Protein AF-A0A3M1FEQ2-F1 (afdb_monomer_lite)

pLDDT: mean 83.1, std 13.71, range [43.41, 95.19]

Foldseek 3Di:
DPPPPVVVVLVVVLVVLLQVLLVLLLVLLVVLCVVVVHDCDPVSNVLSNLLSVLSSVLCVVLVLSPPPPDDDLVVSLVSLVVSLVSSVVVSVVVCVVVVVPVVDDCVSVVCSSVVSSVVSSVVVVVVVVD

Sequence (130 aa):
MKGGLLRRYHSWLADGQRLADALLVWALLPTLCLIGGQTFGKPYQLAAILGGILTWAMMGAVDAYRPWRGASHWRESRVLLGGWLMVAASLLAIAWITKSTGIYSRKIVGAWFVVSPLALMALHALERKV

Secondary structure (DSSP, 8-state):
--SHHHHHHHHHHHHHHHHHHHHHHHHHHHHHHHHTT----HHHHHHHHHHHHHHHHHHHHTTTTS--TT--HHHHHHHHHHHHHHHHHHHHHHHHHTT-TTTS-HHHHHHHHHHHHHHHHHHHHHHTT-

Radius of gyration: 16.28 Å; chains: 1; bounding box: 42×32×48 Å

Structure (mmCIF, N/CA/C/O backbone):
data_AF-A0A3M1FEQ2-F1
#
_entry.id   AF-A0A3M1FEQ2-F1
#
loop_
_atom_site.group_PDB
_atom_site.id
_atom_site.type_symbol
_atom_site.label_atom_id
_atom_site.label_alt_id
_atom_site.label_comp_id
_atom_site.label_asym_id
_atom_site.label_entity_id
_atom_site.label_seq_id
_atom_site.pdbx_PDB_ins_code
_atom_site.Cartn_x
_atom_site.Cartn_y
_atom_site.Cartn_z
_atom_site.occupancy
_atom_site.B_iso_or_equiv
_atom_site.auth_seq_id
_atom_site.auth_comp_id
_atom_site.auth_asym_id
_atom_site.auth_atom_id
_atom_site.pdbx_PDB_model_num
ATOM 1 N N . MET A 1 1 ? 24.568 18.038 -26.978 1.00 43.41 1 MET A N 1
ATOM 2 C CA . MET A 1 1 ? 24.129 17.792 -25.581 1.00 43.41 1 MET A CA 1
ATOM 3 C C . MET A 1 1 ? 22.637 17.406 -25.512 1.00 43.41 1 MET A C 1
ATOM 5 O O . MET A 1 1 ? 21.839 18.144 -24.955 1.00 43.41 1 MET A O 1
ATOM 9 N N . LYS A 1 2 ? 22.230 16.250 -26.070 1.00 47.75 2 LYS A N 1
ATOM 10 C CA . LYS A 1 2 ? 20.817 15.784 -26.122 1.00 47.75 2 LYS A CA 1
ATOM 11 C C . LYS A 1 2 ? 20.517 14.582 -25.197 1.00 47.75 2 LYS A C 1
ATOM 13 O O . LYS A 1 2 ? 19.534 13.883 -25.388 1.00 47.75 2 LYS A O 1
ATOM 18 N N . GLY A 1 3 ? 21.356 14.338 -24.185 1.00 48.97 3 GLY A N 1
ATOM 19 C CA . GLY A 1 3 ? 21.194 13.218 -23.239 1.00 48.97 3 GLY A CA 1
ATOM 20 C C . GLY 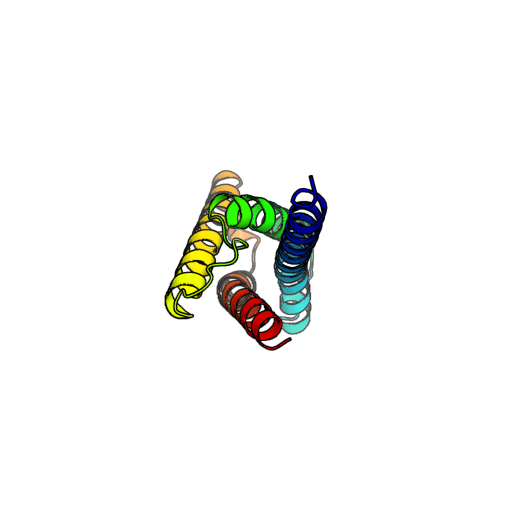A 1 3 ? 20.375 13.528 -21.976 1.00 48.97 3 GLY A C 1
ATOM 21 O O . GLY A 1 3 ? 20.069 12.619 -21.213 1.00 48.97 3 GLY A O 1
ATOM 22 N N . GLY A 1 4 ? 20.022 14.797 -21.729 1.00 55.09 4 GLY A N 1
ATOM 23 C CA . GLY A 1 4 ? 19.373 15.222 -20.477 1.00 55.09 4 GLY A CA 1
ATOM 24 C C . GLY A 1 4 ? 17.847 15.077 -20.449 1.00 55.09 4 GLY A C 1
ATOM 25 O O . GLY A 1 4 ? 17.281 14.775 -19.402 1.00 55.09 4 GLY A O 1
ATOM 26 N N . LEU A 1 5 ? 17.175 15.249 -21.592 1.00 53.62 5 LEU A N 1
ATOM 27 C CA . LEU A 1 5 ? 15.705 15.241 -21.678 1.00 53.62 5 LEU A CA 1
ATOM 28 C C . LEU A 1 5 ? 15.103 13.833 -21.546 1.00 53.62 5 LEU A C 1
ATOM 30 O O . LEU A 1 5 ? 14.089 13.671 -20.874 1.00 53.62 5 LEU A O 1
ATOM 34 N N . LEU A 1 6 ? 15.770 12.806 -22.087 1.00 53.22 6 LEU A N 1
ATOM 35 C CA . LEU A 1 6 ? 15.336 11.409 -21.942 1.00 53.22 6 LEU A CA 1
ATOM 36 C C . LEU A 1 6 ? 15.452 10.917 -20.488 1.00 53.22 6 LEU A C 1
ATOM 38 O O . LEU A 1 6 ? 14.592 10.182 -20.014 1.00 53.22 6 LEU A O 1
ATOM 42 N N . ARG A 1 7 ? 16.461 11.379 -19.734 1.00 52.84 7 ARG A N 1
ATOM 43 C CA . ARG A 1 7 ? 16.656 10.989 -18.325 1.00 52.84 7 ARG A CA 1
ATOM 44 C C . ARG A 1 7 ? 15.582 11.559 -17.389 1.00 52.84 7 ARG A C 1
ATOM 46 O O . ARG A 1 7 ? 15.275 10.936 -16.381 1.00 52.84 7 ARG A O 1
ATOM 53 N N . ARG A 1 8 ? 15.003 12.715 -17.735 1.00 52.12 8 ARG A N 1
ATOM 54 C CA . ARG A 1 8 ? 13.988 13.422 -16.930 1.00 52.12 8 ARG A CA 1
ATOM 55 C C . ARG A 1 8 ? 12.587 12.807 -17.045 1.00 52.12 8 ARG A C 1
ATOM 57 O O . ARG A 1 8 ? 11.841 12.812 -16.072 1.00 52.12 8 ARG A O 1
ATOM 64 N N . TYR A 1 9 ? 12.251 12.245 -18.206 1.00 55.22 9 TYR A N 1
ATOM 65 C CA . TYR A 1 9 ? 11.004 11.490 -18.388 1.00 55.22 9 TYR A CA 1
ATOM 66 C C . TYR A 1 9 ? 11.021 10.171 -17.608 1.00 55.22 9 TYR A C 1
ATOM 68 O O . TYR A 1 9 ? 10.040 9.825 -16.956 1.00 55.22 9 TYR A O 1
ATOM 76 N N . HIS A 1 10 ? 12.163 9.474 -17.608 1.00 55.16 10 HIS A N 1
ATOM 77 C CA . HIS A 1 10 ? 12.325 8.231 -16.851 1.00 55.16 10 HIS A CA 1
ATOM 78 C C . HIS A 1 10 ? 12.138 8.412 -15.337 1.00 55.16 10 HIS A C 1
ATOM 80 O O . HIS A 1 10 ? 11.565 7.532 -14.703 1.00 55.16 10 HIS A O 1
ATOM 86 N N . SER A 1 11 ? 12.570 9.539 -14.758 1.00 58.53 11 SER A N 1
ATOM 87 C CA . SER A 1 11 ? 12.336 9.830 -13.335 1.00 58.53 11 SER A CA 1
ATOM 88 C C . SER A 1 11 ? 10.867 10.122 -13.022 1.00 58.53 11 SER A C 1
ATOM 90 O O . SER A 1 11 ? 10.363 9.638 -12.019 1.00 58.53 11 SER A O 1
ATOM 92 N N . TRP A 1 12 ? 10.155 10.836 -13.902 1.00 59.78 12 TRP A N 1
ATOM 93 C CA . TRP A 1 12 ? 8.740 11.158 -13.676 1.00 59.78 12 TRP A CA 1
ATOM 94 C C . TRP A 1 12 ? 7.850 9.910 -13.702 1.00 59.78 12 TRP A C 1
ATOM 96 O O . TRP A 1 12 ? 6.937 9.780 -12.891 1.00 59.78 12 TRP A O 1
ATOM 106 N N . LEU A 1 13 ? 8.130 8.973 -14.614 1.00 69.06 13 LEU A N 1
ATOM 107 C CA . LEU A 1 13 ? 7.409 7.699 -14.686 1.00 69.06 13 LEU A CA 1
ATOM 108 C C . LEU A 1 13 ? 7.659 6.840 -13.438 1.00 69.06 13 LEU A C 1
ATOM 110 O O . LEU A 1 13 ? 6.714 6.293 -12.879 1.00 69.06 13 LEU A O 1
ATOM 114 N N . ALA A 1 14 ? 8.906 6.789 -12.958 1.00 70.50 14 ALA A N 1
ATOM 115 C CA . ALA A 1 14 ? 9.254 6.060 -11.740 1.00 70.50 14 ALA A CA 1
ATOM 116 C C . ALA A 1 14 ? 8.589 6.658 -10.487 1.00 70.50 14 ALA A C 1
ATOM 118 O O . ALA A 1 14 ? 8.089 5.920 -9.642 1.00 70.50 14 ALA A O 1
ATOM 119 N N . ASP A 1 15 ? 8.535 7.987 -10.373 1.00 73.25 15 ASP A N 1
ATOM 120 C CA . ASP A 1 15 ? 7.861 8.657 -9.256 1.00 73.25 15 ASP A CA 1
ATOM 121 C C . ASP A 1 15 ? 6.330 8.491 -9.320 1.00 73.25 15 ASP A C 1
ATOM 123 O O . ASP A 1 15 ? 5.676 8.342 -8.287 1.00 73.25 15 ASP A O 1
ATOM 127 N N . GLY A 1 16 ? 5.754 8.448 -10.527 1.00 81.56 16 GLY A N 1
ATOM 128 C CA . GLY A 1 16 ? 4.336 8.143 -10.732 1.00 81.56 16 GLY A CA 1
ATOM 129 C C . GLY A 1 16 ? 3.967 6.728 -10.286 1.00 81.56 16 GLY A C 1
ATOM 130 O O . GLY A 1 16 ? 2.978 6.543 -9.580 1.00 81.56 16 GLY A O 1
ATOM 131 N N . GLN A 1 17 ? 4.795 5.742 -10.626 1.00 81.81 17 GLN A N 1
ATOM 132 C CA . GLN A 1 17 ? 4.595 4.350 -10.223 1.00 81.81 17 GLN A CA 1
ATOM 133 C C . GLN A 1 17 ? 4.732 4.169 -8.703 1.00 81.81 17 GLN A C 1
ATOM 135 O O . GLN A 1 17 ? 3.925 3.492 -8.073 1.00 81.81 17 GLN A O 1
ATOM 140 N N . ARG A 1 18 ? 5.682 4.876 -8.079 1.00 84.75 18 ARG A N 1
ATOM 141 C CA . ARG A 1 18 ? 5.822 4.937 -6.612 1.00 84.75 18 ARG A CA 1
ATOM 142 C C . ARG A 1 18 ? 4.572 5.447 -5.921 1.00 84.75 18 ARG A C 1
ATOM 144 O O . ARG A 1 18 ? 4.157 4.899 -4.898 1.00 84.75 18 ARG A O 1
ATOM 151 N N . LEU A 1 19 ? 3.977 6.498 -6.479 1.00 88.25 19 LEU A N 1
ATOM 152 C CA . LEU A 1 19 ? 2.720 7.034 -5.982 1.00 88.25 19 LEU A CA 1
ATOM 153 C C . LEU A 1 19 ? 1.577 6.039 -6.185 1.00 88.25 19 LEU A C 1
ATOM 155 O O . LEU A 1 19 ? 0.786 5.849 -5.265 1.00 88.25 19 LEU A O 1
ATOM 159 N N . ALA A 1 20 ? 1.510 5.383 -7.346 1.00 89.44 20 ALA A N 1
ATOM 160 C CA . ALA A 1 20 ? 0.497 4.374 -7.635 1.00 89.44 20 ALA A CA 1
ATOM 161 C C . ALA A 1 20 ? 0.558 3.203 -6.642 1.00 89.44 20 ALA A C 1
ATOM 163 O O . ALA A 1 20 ? -0.469 2.852 -6.067 1.00 89.44 20 ALA A O 1
ATOM 164 N N . ASP A 1 21 ? 1.748 2.674 -6.352 1.00 89.88 21 ASP A N 1
ATOM 165 C CA . ASP A 1 21 ? 1.947 1.603 -5.369 1.00 89.88 21 ASP A CA 1
ATOM 166 C C . ASP A 1 21 ? 1.531 2.024 -3.957 1.00 89.88 21 ASP A C 1
ATOM 168 O O . ASP A 1 21 ? 0.830 1.292 -3.252 1.00 89.88 21 ASP A O 1
ATOM 172 N N . ALA A 1 22 ? 1.935 3.226 -3.536 1.00 92.12 22 ALA A N 1
ATOM 173 C CA . ALA A 1 22 ? 1.577 3.760 -2.228 1.00 92.12 22 ALA A CA 1
ATOM 174 C C . ALA A 1 22 ? 0.058 3.956 -2.090 1.00 92.12 22 ALA A C 1
ATOM 176 O O . ALA A 1 22 ? -0.524 3.587 -1.065 1.00 92.12 22 ALA A O 1
ATOM 177 N N . LEU A 1 23 ? -0.592 4.497 -3.126 1.00 93.44 23 LEU A N 1
ATOM 178 C CA . LEU A 1 23 ? -2.043 4.676 -3.177 1.00 93.44 23 LEU A CA 1
ATOM 179 C C . LEU A 1 23 ? -2.780 3.338 -3.225 1.00 93.44 23 LEU A C 1
ATOM 181 O O . LEU A 1 23 ? -3.811 3.198 -2.571 1.00 93.44 23 LEU A O 1
ATOM 185 N N . LEU A 1 24 ? -2.247 2.348 -3.944 1.00 93.56 24 LEU A N 1
ATOM 186 C CA . LEU A 1 24 ? -2.812 1.005 -4.025 1.00 93.56 24 LEU A CA 1
ATOM 187 C C . LEU A 1 24 ? -2.817 0.337 -2.648 1.00 93.56 24 LEU A C 1
ATOM 189 O O . LEU A 1 24 ? -3.867 -0.102 -2.180 1.00 93.56 24 LEU A O 1
ATOM 193 N N . VAL A 1 25 ? -1.673 0.318 -1.957 1.00 93.88 25 VAL A N 1
ATOM 194 C CA . VAL A 1 25 ? -1.562 -0.245 -0.601 1.00 93.88 25 VAL A CA 1
ATOM 195 C C . VAL A 1 25 ? -2.480 0.487 0.378 1.00 93.88 25 VAL A C 1
ATOM 197 O O . VAL A 1 25 ? -3.163 -0.159 1.180 1.00 93.88 25 VAL A O 1
ATOM 200 N N . TRP A 1 26 ? -2.532 1.819 0.292 1.00 95.12 26 TRP A N 1
ATOM 201 C CA . TRP A 1 26 ? -3.416 2.642 1.114 1.00 95.12 26 TRP A CA 1
ATOM 202 C C . TRP A 1 26 ? -4.897 2.329 0.864 1.00 95.12 26 TRP A C 1
ATOM 204 O O . TRP A 1 26 ? -5.642 2.169 1.827 1.00 95.12 26 TRP A O 1
ATOM 214 N N . ALA A 1 27 ? -5.322 2.193 -0.397 1.00 94.31 27 ALA A N 1
ATOM 215 C CA . ALA A 1 27 ? -6.713 1.945 -0.787 1.00 94.31 27 ALA A CA 1
ATOM 216 C C . ALA A 1 27 ? -7.176 0.500 -0.520 1.00 94.31 27 ALA A C 1
ATOM 218 O O . ALA A 1 27 ? -8.368 0.248 -0.316 1.00 94.31 27 ALA A O 1
ATOM 219 N N . LEU A 1 28 ? -6.253 -0.463 -0.469 1.00 93.94 28 LEU A N 1
ATOM 220 C CA . LEU A 1 28 ? -6.581 -1.859 -0.169 1.00 93.94 28 LEU A CA 1
ATOM 221 C C . LEU A 1 28 ? -7.096 -2.063 1.260 1.00 93.94 28 LEU A C 1
ATOM 223 O O . LEU A 1 28 ? -7.977 -2.887 1.490 1.00 93.94 28 LEU A O 1
ATOM 227 N N . LEU A 1 29 ? -6.590 -1.316 2.241 1.00 92.50 29 LEU A N 1
ATOM 228 C CA . LEU A 1 29 ? -7.037 -1.486 3.623 1.00 92.50 29 LEU A CA 1
ATOM 229 C C . LEU A 1 29 ? -8.507 -1.066 3.859 1.00 92.50 29 LEU A C 1
ATOM 231 O O . LEU A 1 29 ? -9.255 -1.871 4.418 1.00 92.50 29 LEU A O 1
ATOM 235 N N . PRO A 1 30 ? -8.980 0.126 3.434 1.00 93.38 30 PRO A N 1
ATOM 236 C CA . PRO A 1 30 ? -10.383 0.501 3.579 1.00 93.38 30 PRO A CA 1
ATOM 237 C C . PRO A 1 30 ? -11.311 -0.389 2.747 1.00 93.38 30 PRO A C 1
ATOM 239 O O . PRO A 1 30 ? -12.389 -0.732 3.226 1.00 93.38 30 PRO A O 1
ATOM 242 N N . THR A 1 31 ? -10.903 -0.825 1.550 1.00 93.25 31 THR A N 1
ATOM 243 C CA . THR A 1 31 ? -11.716 -1.751 0.738 1.00 93.25 31 THR A CA 1
ATOM 244 C C . THR A 1 31 ? -11.886 -3.107 1.423 1.00 93.25 31 THR A C 1
ATOM 246 O O . THR A 1 31 ? -13.004 -3.616 1.493 1.00 93.25 31 THR A O 1
ATOM 249 N N . LEU A 1 32 ? -10.830 -3.655 2.029 1.00 93.44 32 LEU A N 1
ATOM 250 C CA . LEU A 1 32 ? -10.929 -4.874 2.836 1.00 93.44 32 LEU A CA 1
ATOM 251 C C . LEU A 1 32 ? -11.783 -4.680 4.097 1.00 93.44 32 LEU A C 1
ATOM 253 O O . LEU A 1 32 ? -12.527 -5.591 4.458 1.00 93.44 32 LEU A O 1
ATOM 257 N N . CYS A 1 33 ? -11.732 -3.510 4.745 1.00 92.81 33 CYS A N 1
ATOM 258 C CA . CYS A 1 33 ? -12.637 -3.177 5.851 1.00 92.81 33 CYS A CA 1
ATOM 259 C C . CYS A 1 33 ? -14.106 -3.173 5.419 1.00 92.81 33 CYS A C 1
ATOM 261 O O . CYS A 1 33 ? -14.934 -3.766 6.110 1.00 92.81 33 CYS A O 1
ATOM 263 N N . LEU A 1 34 ? -14.414 -2.575 4.265 1.00 92.88 34 LEU A N 1
ATOM 264 C CA . LEU A 1 34 ? -15.767 -2.552 3.707 1.00 92.88 34 LEU A CA 1
ATOM 265 C C . LEU A 1 34 ? -16.270 -3.965 3.385 1.00 92.88 34 LEU A C 1
ATOM 267 O O . LEU A 1 34 ? -17.359 -4.335 3.816 1.00 92.88 34 LEU A O 1
ATOM 271 N N . ILE A 1 35 ? -15.462 -4.779 2.699 1.00 93.50 35 ILE A N 1
ATOM 272 C CA . ILE A 1 35 ? -15.821 -6.164 2.338 1.00 93.50 35 ILE A CA 1
ATOM 273 C C . ILE A 1 35 ? -15.961 -7.043 3.590 1.00 93.50 35 ILE A C 1
ATOM 275 O O . ILE A 1 35 ? -16.840 -7.897 3.667 1.00 93.50 35 ILE A O 1
ATOM 279 N N . GLY A 1 36 ? -15.101 -6.835 4.589 1.00 90.00 36 GLY A N 1
ATOM 280 C CA . GLY A 1 36 ? -15.106 -7.582 5.845 1.00 90.00 36 GLY A CA 1
ATOM 281 C C . GLY A 1 36 ? -16.133 -7.107 6.877 1.00 90.00 36 GLY A C 1
ATOM 282 O O . GLY A 1 36 ? -16.138 -7.645 7.987 1.00 90.00 36 GLY A O 1
ATOM 283 N N . GLY A 1 37 ? -16.951 -6.094 6.561 1.00 90.00 37 GLY A N 1
ATOM 284 C CA . GLY A 1 37 ? -17.941 -5.520 7.477 1.00 90.00 37 GLY A CA 1
ATOM 285 C C . GLY A 1 37 ? -17.336 -4.894 8.740 1.00 90.00 37 GLY A C 1
ATOM 286 O O . GLY A 1 37 ? -17.981 -4.875 9.785 1.00 90.00 37 GLY A O 1
ATOM 287 N N . GLN A 1 38 ? -16.084 -4.432 8.683 1.00 89.44 38 GLN A N 1
ATOM 288 C CA . GLN A 1 38 ? -15.387 -3.823 9.818 1.00 89.44 38 GLN A CA 1
ATOM 289 C C . GLN A 1 38 ? -15.400 -2.301 9.722 1.00 89.44 38 GLN A C 1
ATOM 291 O O . GLN A 1 38 ? -15.155 -1.717 8.666 1.00 89.44 38 GLN A O 1
ATOM 296 N N . THR A 1 39 ? -15.602 -1.644 10.862 1.00 89.81 39 THR A N 1
ATOM 297 C CA . THR A 1 39 ? -15.572 -0.184 10.941 1.00 89.81 39 THR A CA 1
ATOM 298 C C . THR A 1 39 ? -14.160 0.338 10.676 1.00 89.81 39 THR A C 1
ATOM 300 O O . THR A 1 39 ? -13.223 0.054 11.428 1.00 89.81 39 THR A O 1
ATOM 303 N N . PHE A 1 40 ? -14.007 1.155 9.633 1.00 89.25 40 PHE A N 1
ATOM 304 C CA . PHE A 1 40 ? -12.746 1.814 9.287 1.00 89.25 40 PHE A CA 1
ATOM 305 C C . PHE A 1 40 ? -12.449 2.995 10.230 1.00 89.25 40 PHE A C 1
ATOM 307 O O . PHE A 1 40 ? -12.577 4.168 9.880 1.00 89.25 40 PHE A O 1
ATOM 314 N N . GLY A 1 41 ? -12.100 2.668 11.475 1.00 90.31 41 GLY A N 1
ATOM 315 C CA . GLY A 1 41 ? -11.772 3.642 12.514 1.00 90.31 41 GLY A CA 1
ATOM 316 C C . GLY A 1 41 ? -10.364 4.237 12.393 1.00 90.31 41 GLY A C 1
ATOM 317 O O . GLY A 1 41 ? -9.547 3.823 11.569 1.00 90.31 41 GLY A O 1
ATOM 318 N N . LYS A 1 42 ? -10.049 5.162 13.309 1.00 90.69 42 LYS A N 1
ATOM 319 C CA . LYS A 1 42 ? -8.732 5.816 13.443 1.00 90.69 42 LYS A CA 1
ATOM 320 C C . LYS A 1 42 ? -7.515 4.870 13.363 1.00 90.69 42 LYS A C 1
ATOM 322 O O . LYS A 1 42 ? -6.581 5.219 12.646 1.00 90.69 42 LYS A O 1
ATOM 327 N N . PRO A 1 43 ? -7.479 3.695 14.032 1.00 89.25 43 PRO A N 1
ATOM 328 C CA . PRO A 1 43 ? -6.313 2.810 13.937 1.00 89.25 43 PRO A CA 1
ATOM 329 C C . PRO A 1 43 ? -6.086 2.292 12.509 1.00 89.25 43 PRO A C 1
ATOM 331 O O . PRO A 1 43 ? -4.955 2.289 12.033 1.00 89.25 43 PRO A O 1
ATOM 334 N N . TYR A 1 44 ? -7.149 1.934 11.781 1.00 90.94 44 TYR A N 1
ATOM 335 C CA . TYR A 1 44 ? -7.033 1.488 10.388 1.00 90.94 44 TYR A CA 1
ATOM 336 C C . TYR A 1 44 ? -6.628 2.622 9.444 1.00 90.94 44 TYR A C 1
ATOM 338 O O . TYR A 1 44 ? -5.836 2.396 8.536 1.00 90.94 44 TYR A O 1
ATOM 346 N N . GLN A 1 45 ? -7.114 3.844 9.676 1.00 92.69 45 GLN A N 1
ATOM 347 C CA . GLN A 1 45 ? -6.686 5.022 8.913 1.00 92.69 45 GLN A CA 1
ATOM 348 C C . GLN A 1 45 ? -5.187 5.278 9.073 1.00 92.69 45 GLN A C 1
ATOM 350 O O . GLN A 1 45 ? -4.479 5.452 8.082 1.00 92.69 45 GLN A O 1
ATOM 355 N N . LEU A 1 46 ? -4.691 5.243 10.313 1.00 93.00 46 LEU A N 1
ATOM 356 C CA . LEU A 1 46 ? -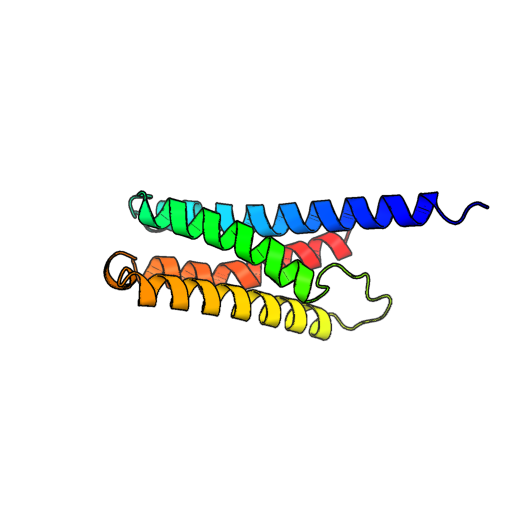3.271 5.426 10.592 1.00 93.00 46 LEU A CA 1
ATOM 357 C C . LEU A 1 46 ? -2.433 4.305 9.961 1.00 93.00 46 LEU A C 1
ATOM 359 O O . LEU A 1 46 ? -1.418 4.590 9.333 1.00 93.00 46 LEU A O 1
ATOM 363 N N . ALA A 1 47 ? -2.882 3.051 10.062 1.00 92.75 47 ALA A N 1
ATOM 364 C CA . ALA A 1 47 ? -2.215 1.914 9.432 1.00 92.75 47 ALA A CA 1
ATOM 365 C C . ALA A 1 47 ? -2.169 2.030 7.899 1.00 92.75 47 ALA A C 1
ATOM 367 O O . ALA A 1 47 ? -1.125 1.760 7.312 1.00 92.75 47 ALA A O 1
ATOM 368 N N . ALA A 1 48 ? -3.252 2.482 7.254 1.00 93.62 48 ALA A N 1
ATOM 369 C CA . ALA A 1 48 ? -3.286 2.710 5.809 1.00 93.62 48 ALA A CA 1
ATOM 370 C C . ALA A 1 48 ? -2.278 3.790 5.391 1.00 93.62 48 ALA A C 1
ATOM 372 O O . ALA A 1 48 ? -1.508 3.591 4.452 1.00 93.62 48 ALA A O 1
ATOM 373 N N . ILE A 1 49 ? -2.258 4.925 6.102 1.00 94.69 49 ILE A N 1
ATOM 374 C CA . ILE A 1 49 ? -1.346 6.046 5.824 1.00 94.69 49 ILE A CA 1
ATOM 375 C C . ILE A 1 49 ? 0.110 5.608 6.009 1.00 94.69 49 ILE A C 1
ATOM 377 O O . ILE A 1 49 ? 0.929 5.807 5.113 1.00 94.69 49 ILE A O 1
ATOM 381 N N . LEU A 1 50 ? 0.427 4.965 7.137 1.00 94.19 50 LEU A N 1
ATOM 382 C CA . LEU A 1 50 ? 1.769 4.440 7.394 1.00 94.19 50 LEU A CA 1
ATOM 383 C C . LEU A 1 50 ? 2.163 3.384 6.360 1.00 94.19 50 LEU A C 1
ATOM 385 O O . LEU A 1 50 ? 3.292 3.406 5.884 1.00 94.19 50 LEU A O 1
ATOM 389 N N . GLY A 1 51 ? 1.242 2.499 5.974 1.00 93.56 51 GLY A N 1
ATOM 390 C CA . GLY A 1 51 ? 1.467 1.492 4.939 1.00 93.56 51 GLY A CA 1
ATOM 391 C C . GLY A 1 51 ? 1.814 2.109 3.588 1.00 93.56 51 GLY A C 1
ATOM 392 O O . GLY A 1 51 ? 2.793 1.695 2.972 1.00 93.56 51 GLY A O 1
ATOM 393 N N . GLY A 1 52 ? 1.083 3.140 3.158 1.00 93.06 52 GLY A N 1
ATOM 394 C CA . GLY A 1 52 ? 1.387 3.877 1.928 1.00 93.06 52 GLY A CA 1
ATOM 395 C C . GLY A 1 52 ? 2.752 4.575 1.979 1.00 93.06 52 GLY A C 1
ATOM 396 O O . GLY A 1 52 ? 3.569 4.393 1.077 1.00 93.06 52 GLY A O 1
ATOM 397 N N . ILE A 1 53 ? 3.044 5.309 3.061 1.00 93.62 53 ILE A N 1
ATOM 398 C CA . ILE A 1 53 ? 4.323 6.025 3.237 1.00 93.62 53 ILE A CA 1
ATOM 399 C C . ILE A 1 53 ? 5.506 5.049 3.284 1.00 93.62 53 ILE A C 1
ATOM 401 O O . ILE A 1 53 ? 6.519 5.261 2.616 1.00 93.62 53 ILE A O 1
ATOM 405 N N . LEU A 1 54 ? 5.388 3.965 4.054 1.00 92.62 54 LEU A N 1
ATOM 406 C CA . LEU A 1 54 ? 6.432 2.947 4.142 1.00 92.62 54 LEU A CA 1
ATOM 407 C C . LEU A 1 54 ? 6.627 2.244 2.800 1.00 92.62 54 LEU A C 1
ATOM 409 O O . LEU A 1 54 ? 7.767 1.997 2.426 1.00 92.62 54 LEU A O 1
ATOM 413 N N . THR A 1 55 ? 5.554 1.973 2.052 1.00 91.88 55 THR A N 1
ATOM 414 C CA . THR A 1 55 ? 5.655 1.402 0.699 1.00 91.88 55 THR A CA 1
ATOM 415 C C . THR A 1 55 ? 6.439 2.329 -0.220 1.00 91.88 55 THR A C 1
ATOM 417 O O . THR A 1 55 ? 7.418 1.895 -0.820 1.00 91.88 55 THR A O 1
ATOM 420 N N . TRP A 1 56 ? 6.109 3.622 -0.247 1.00 89.81 56 TRP A N 1
ATOM 421 C CA . TRP A 1 56 ? 6.859 4.612 -1.024 1.00 89.81 56 TRP A CA 1
ATOM 422 C C . TRP A 1 56 ? 8.360 4.620 -0.684 1.00 89.81 56 TRP A C 1
ATOM 424 O O . TRP A 1 56 ? 9.225 4.667 -1.572 1.00 89.81 56 TRP A O 1
ATOM 434 N N . ALA A 1 57 ? 8.678 4.612 0.615 1.00 88.69 57 ALA A N 1
ATOM 435 C CA . ALA A 1 57 ? 10.047 4.683 1.111 1.00 88.69 57 ALA A CA 1
ATOM 436 C C . ALA A 1 57 ? 10.831 3.396 0.809 1.00 88.69 57 ALA A C 1
ATOM 438 O O . ALA A 1 57 ? 11.912 3.457 0.221 1.00 88.69 57 ALA A O 1
ATOM 439 N N . MET A 1 58 ? 10.273 2.236 1.163 1.00 89.12 58 MET A N 1
ATOM 440 C CA . MET A 1 58 ? 10.948 0.941 1.057 1.00 89.12 58 MET A CA 1
ATOM 441 C C . MET A 1 58 ? 11.064 0.469 -0.389 1.00 89.12 58 MET A C 1
ATOM 443 O O . MET A 1 58 ? 12.135 0.009 -0.774 1.00 89.12 58 MET A O 1
ATOM 447 N N . MET A 1 59 ? 10.029 0.650 -1.218 1.00 85.00 59 MET A N 1
ATOM 448 C CA . MET A 1 59 ? 10.111 0.306 -2.645 1.00 85.00 59 MET A CA 1
ATOM 449 C C . MET A 1 59 ? 11.126 1.181 -3.384 1.00 85.00 59 MET A C 1
ATOM 451 O O . MET A 1 59 ? 11.823 0.725 -4.289 1.00 85.00 59 MET A O 1
ATOM 455 N N . GLY A 1 60 ? 11.274 2.430 -2.940 1.00 81.25 60 GLY A N 1
ATOM 456 C CA . GLY A 1 60 ? 12.374 3.291 -3.350 1.00 81.25 60 GLY A CA 1
ATOM 457 C C . GLY A 1 60 ? 13.749 2.776 -2.965 1.00 81.25 60 GLY A C 1
ATOM 458 O O . GLY A 1 60 ? 14.659 2.790 -3.783 1.00 81.25 60 GLY A O 1
ATOM 459 N N . ALA A 1 61 ? 13.896 2.345 -1.712 1.00 80.06 61 ALA A N 1
ATOM 460 C CA . ALA A 1 61 ? 15.166 1.879 -1.170 1.00 80.06 61 ALA A CA 1
ATOM 461 C C . ALA A 1 61 ? 15.660 0.588 -1.842 1.00 80.06 61 ALA A C 1
ATOM 463 O O . ALA A 1 61 ? 16.865 0.392 -1.967 1.00 80.06 61 ALA A O 1
ATOM 464 N N . VAL A 1 62 ? 14.745 -0.276 -2.295 1.00 79.75 62 VAL A N 1
ATOM 465 C CA . VAL A 1 62 ? 15.089 -1.522 -3.004 1.00 79.75 62 VAL A CA 1
ATOM 466 C C . VAL A 1 62 ? 15.216 -1.351 -4.523 1.00 79.75 62 VAL A C 1
ATOM 468 O O . VAL A 1 62 ? 15.328 -2.350 -5.232 1.00 79.75 62 VAL A O 1
ATOM 471 N N . ASP A 1 63 ? 15.212 -0.113 -5.036 1.00 73.75 63 ASP A N 1
ATOM 472 C CA . ASP A 1 63 ? 15.291 0.186 -6.475 1.00 73.75 63 ASP A CA 1
ATOM 473 C C . ASP A 1 63 ? 14.212 -0.563 -7.297 1.00 73.75 63 ASP A C 1
ATOM 475 O O . ASP A 1 63 ? 14.451 -0.988 -8.434 1.00 73.75 63 ASP A O 1
ATOM 479 N N . ALA A 1 64 ? 13.000 -0.723 -6.742 1.00 67.19 64 ALA A N 1
ATOM 480 C CA . ALA A 1 64 ? 11.918 -1.498 -7.369 1.00 67.19 64 ALA A CA 1
ATOM 481 C C . ALA A 1 64 ? 11.520 -0.976 -8.765 1.00 67.19 64 ALA A C 1
ATOM 483 O O . ALA A 1 64 ? 11.080 -1.745 -9.614 1.00 67.19 64 ALA A O 1
ATOM 484 N N . TYR A 1 65 ? 11.731 0.318 -9.013 1.00 66.19 65 TYR A N 1
ATOM 485 C CA . TYR A 1 65 ? 11.319 1.038 -10.226 1.00 66.19 65 TYR A CA 1
ATOM 486 C C . TYR A 1 65 ? 12.421 1.148 -11.277 1.00 66.19 65 TYR A C 1
ATOM 488 O O . TYR A 1 65 ? 12.251 1.793 -12.314 1.00 66.19 65 TYR A O 1
ATOM 496 N N . ARG A 1 66 ? 13.602 0.580 -11.012 1.00 64.00 66 ARG A N 1
ATOM 497 C CA . ARG A 1 66 ? 14.709 0.679 -11.954 1.00 64.00 66 ARG A CA 1
ATOM 498 C C . ARG A 1 66 ? 14.398 -0.220 -13.158 1.00 64.00 66 ARG A C 1
ATOM 500 O O . ARG A 1 66 ? 14.154 -1.409 -12.964 1.00 64.00 66 ARG A O 1
ATOM 507 N N . PRO A 1 67 ? 14.419 0.294 -14.405 1.00 56.03 67 PRO A N 1
ATOM 508 C CA . PRO A 1 67 ? 14.126 -0.515 -15.579 1.00 56.03 67 PRO A CA 1
ATOM 509 C C . PRO A 1 67 ? 15.249 -1.531 -15.779 1.00 56.03 67 PRO A C 1
ATOM 511 O O . PRO A 1 67 ? 16.293 -1.243 -16.368 1.00 56.03 67 PRO A O 1
ATOM 514 N N . TRP A 1 68 ? 15.040 -2.741 -15.274 1.00 59.31 68 TRP A N 1
ATOM 515 C CA . TRP A 1 68 ? 15.928 -3.865 -15.505 1.00 59.31 68 TRP A CA 1
ATOM 516 C C . TRP A 1 68 ? 15.720 -4.369 -16.936 1.00 59.31 68 TRP A C 1
ATOM 518 O O . TRP A 1 68 ? 15.033 -5.364 -17.165 1.00 59.31 68 TRP A O 1
ATOM 528 N N . ARG A 1 69 ? 16.291 -3.662 -17.921 1.00 51.00 69 ARG A N 1
ATOM 529 C CA . ARG A 1 69 ? 16.344 -4.116 -19.320 1.00 51.00 69 ARG A CA 1
ATOM 530 C C . ARG A 1 69 ? 16.988 -5.512 -19.359 1.00 51.00 69 ARG A C 1
ATOM 532 O O . ARG A 1 69 ? 18.204 -5.626 -19.252 1.00 51.00 69 ARG A O 1
ATOM 539 N N . GLY A 1 70 ? 16.163 -6.558 -19.465 1.00 54.50 70 GLY A N 1
ATOM 540 C CA . GLY A 1 70 ? 16.585 -7.961 -19.563 1.00 54.50 70 GLY A CA 1
ATOM 541 C C . GLY A 1 70 ? 16.490 -8.815 -18.288 1.00 54.50 70 GLY A C 1
ATOM 542 O O . GLY A 1 70 ? 16.937 -9.959 -18.320 1.00 54.50 70 GLY A O 1
ATOM 543 N N . ALA A 1 71 ? 15.929 -8.331 -17.171 1.00 60.72 71 ALA A N 1
ATOM 544 C CA . ALA A 1 71 ? 15.724 -9.193 -15.998 1.00 60.72 71 ALA A CA 1
ATOM 545 C C . ALA A 1 71 ? 14.440 -10.033 -16.102 1.00 60.72 71 ALA A C 1
ATOM 547 O O . ALA A 1 71 ? 13.383 -9.541 -16.486 1.00 60.72 71 ALA A O 1
ATOM 548 N N . SER A 1 72 ? 14.541 -11.302 -15.698 1.00 65.94 72 SER A N 1
ATOM 549 C CA . SER A 1 72 ? 13.407 -12.223 -15.558 1.00 65.94 72 SER A CA 1
ATOM 550 C C . SER A 1 72 ? 12.340 -11.667 -14.605 1.00 65.94 72 SER A C 1
ATOM 552 O O . SER A 1 72 ? 12.684 -11.136 -13.545 1.00 65.94 72 SER A O 1
ATOM 554 N N . HIS A 1 73 ? 11.057 -11.876 -14.941 1.00 67.25 73 HIS A N 1
ATOM 555 C CA . HIS A 1 73 ? 9.884 -11.568 -14.102 1.00 67.25 73 HIS A CA 1
ATOM 556 C C . HIS A 1 73 ? 10.078 -11.974 -12.636 1.00 67.25 73 HIS A C 1
ATOM 558 O O . HIS A 1 73 ? 9.693 -11.257 -11.717 1.00 67.25 73 HIS A O 1
ATOM 564 N N . TRP A 1 74 ? 10.756 -13.101 -12.423 1.00 73.12 74 TRP A N 1
ATOM 565 C CA . TRP A 1 74 ? 11.017 -13.659 -11.107 1.00 73.12 74 TRP A CA 1
ATOM 566 C C . TRP A 1 74 ? 11.895 -12.775 -10.215 1.00 73.12 74 TRP A C 1
ATOM 568 O O . TRP A 1 74 ? 11.703 -12.719 -8.999 1.00 73.12 74 TRP A O 1
ATOM 578 N N . ARG A 1 75 ? 12.868 -12.068 -10.801 1.00 78.94 75 ARG A N 1
ATOM 579 C CA . ARG A 1 75 ? 13.775 -11.204 -10.038 1.00 78.94 75 ARG A CA 1
ATOM 580 C C . ARG A 1 75 ? 13.044 -9.972 -9.519 1.00 78.94 75 ARG A C 1
ATOM 582 O O . ARG A 1 75 ? 13.258 -9.586 -8.377 1.00 78.94 75 ARG A O 1
ATOM 589 N N . GLU A 1 76 ? 12.159 -9.402 -10.325 1.00 80.50 76 GLU A N 1
ATOM 590 C CA . GLU A 1 76 ? 11.366 -8.238 -9.937 1.00 80.50 76 GLU A CA 1
ATOM 591 C C . GLU A 1 76 ? 10.338 -8.581 -8.861 1.00 80.50 76 GLU A C 1
ATOM 593 O O . GLU A 1 76 ? 10.283 -7.901 -7.841 1.00 80.50 76 GLU A O 1
ATOM 598 N N . SER A 1 77 ? 9.615 -9.698 -9.006 1.00 81.56 77 SER A N 1
ATOM 599 C CA . SER A 1 77 ? 8.700 -10.169 -7.959 1.00 81.56 77 SER A CA 1
ATOM 600 C C . SER A 1 77 ? 9.420 -10.387 -6.627 1.00 81.56 77 SER A C 1
ATOM 602 O O . SER A 1 77 ? 8.874 -10.052 -5.581 1.00 81.56 77 SER A O 1
ATOM 604 N N . ARG A 1 78 ? 10.660 -10.898 -6.637 1.00 85.31 78 ARG A N 1
ATOM 605 C CA . ARG A 1 78 ? 11.473 -11.038 -5.415 1.00 85.31 78 ARG A CA 1
ATOM 606 C C . ARG A 1 78 ? 11.861 -9.696 -4.797 1.00 85.31 78 ARG A C 1
ATOM 608 O O . ARG A 1 78 ? 11.841 -9.589 -3.576 1.00 85.31 78 ARG A O 1
ATOM 615 N N . VAL A 1 79 ? 12.205 -8.696 -5.609 1.00 86.94 79 VAL A N 1
ATOM 616 C CA . VAL A 1 79 ? 12.520 -7.341 -5.120 1.00 86.94 79 VAL A CA 1
ATOM 617 C C . VAL A 1 79 ? 11.282 -6.701 -4.491 1.00 86.94 79 VAL A C 1
ATOM 619 O O . VAL A 1 79 ? 11.365 -6.207 -3.369 1.00 86.94 79 VAL A O 1
ATOM 622 N N . LEU A 1 80 ? 10.123 -6.803 -5.150 1.00 87.62 80 LEU A N 1
ATOM 623 C CA . LEU A 1 80 ? 8.845 -6.311 -4.627 1.00 87.62 80 LEU A CA 1
ATOM 624 C C . LEU A 1 80 ? 8.439 -7.021 -3.334 1.00 87.62 80 LEU A C 1
ATOM 626 O O . LEU A 1 80 ? 8.062 -6.367 -2.366 1.00 87.62 80 LEU A O 1
ATOM 630 N N . LEU A 1 81 ? 8.565 -8.350 -3.277 1.00 89.44 81 LEU A N 1
ATOM 631 C CA . LEU A 1 81 ? 8.322 -9.101 -2.043 1.00 89.44 81 LEU A CA 1
ATOM 632 C C . LEU A 1 81 ? 9.276 -8.682 -0.930 1.00 89.44 81 LEU A C 1
ATOM 634 O O . LEU A 1 81 ? 8.834 -8.511 0.198 1.00 89.44 81 LEU A O 1
ATOM 638 N N . GLY A 1 82 ? 10.561 -8.498 -1.235 1.00 89.62 82 GLY A N 1
ATOM 639 C CA . GLY A 1 82 ? 11.550 -8.030 -0.267 1.00 89.62 82 GLY A CA 1
ATOM 640 C C . GLY A 1 82 ? 11.176 -6.667 0.316 1.00 89.62 82 GLY A C 1
ATOM 641 O O . GLY A 1 82 ? 11.108 -6.522 1.535 1.00 89.62 82 GLY A O 1
ATOM 642 N N . GLY A 1 83 ? 10.846 -5.698 -0.544 1.00 90.94 83 GLY A N 1
ATOM 643 C CA . GLY A 1 83 ? 10.382 -4.375 -0.123 1.00 90.94 83 GLY A CA 1
ATOM 644 C C . GLY A 1 83 ? 9.095 -4.443 0.701 1.00 90.94 83 GLY A C 1
ATOM 645 O O . GLY A 1 83 ? 9.013 -3.844 1.773 1.00 90.94 83 GLY A O 1
ATOM 646 N N . TRP A 1 84 ? 8.118 -5.245 0.269 1.00 94.00 84 TRP A N 1
ATOM 647 C CA . TRP A 1 84 ? 6.877 -5.450 1.017 1.00 94.00 84 TRP A CA 1
ATOM 648 C C . TRP A 1 84 ? 7.109 -6.080 2.393 1.00 94.00 84 TRP A C 1
ATOM 650 O O . TRP A 1 84 ? 6.519 -5.643 3.378 1.00 94.00 84 TRP A O 1
ATOM 660 N N . LEU A 1 85 ? 7.996 -7.072 2.500 1.00 93.44 85 LEU A N 1
ATOM 661 C CA . LEU A 1 85 ? 8.342 -7.685 3.783 1.00 93.44 85 LEU A CA 1
ATOM 662 C C . LEU A 1 85 ? 8.973 -6.670 4.744 1.00 93.44 85 LEU A C 1
ATOM 664 O O . LEU A 1 85 ? 8.675 -6.710 5.936 1.00 93.44 85 LEU A O 1
ATOM 668 N N . MET A 1 86 ? 9.776 -5.723 4.247 1.00 93.38 86 MET A N 1
ATOM 669 C CA . MET A 1 86 ? 10.315 -4.628 5.066 1.00 93.38 86 MET A CA 1
ATOM 670 C C . MET A 1 86 ? 9.218 -3.677 5.559 1.00 93.38 86 MET A C 1
ATOM 672 O O . MET A 1 86 ? 9.233 -3.272 6.725 1.00 93.38 86 MET A O 1
ATOM 676 N N . VAL A 1 87 ? 8.239 -3.351 4.707 1.00 93.69 87 VAL A N 1
ATOM 677 C CA . VAL A 1 87 ? 7.051 -2.566 5.091 1.00 93.69 87 VAL A CA 1
ATOM 678 C C . VAL A 1 87 ? 6.251 -3.302 6.161 1.00 93.69 87 VAL A C 1
ATOM 680 O O . VAL A 1 87 ? 5.933 -2.729 7.203 1.00 93.69 87 VAL A O 1
ATOM 683 N N . ALA A 1 88 ? 5.971 -4.586 5.940 1.00 94.06 88 ALA A N 1
ATOM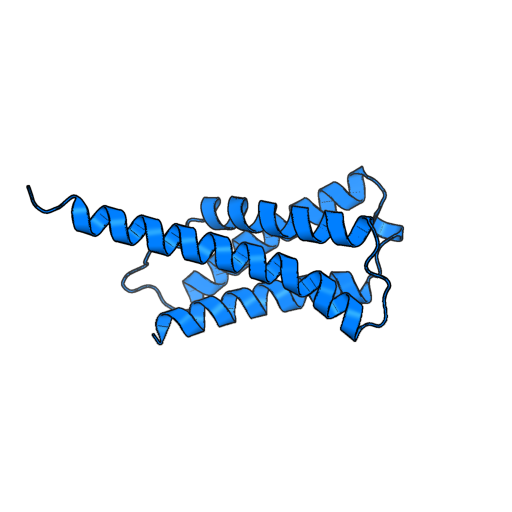 684 C CA . ALA A 1 88 ? 5.204 -5.408 6.861 1.00 94.06 88 ALA A CA 1
ATOM 685 C C . ALA A 1 88 ? 5.894 -5.565 8.217 1.00 94.06 88 ALA A C 1
ATOM 687 O O . ALA A 1 88 ? 5.260 -5.367 9.253 1.00 94.06 88 ALA A O 1
ATOM 688 N N . ALA A 1 89 ? 7.199 -5.836 8.220 1.00 93.62 89 ALA A N 1
ATOM 689 C CA . ALA A 1 89 ? 7.996 -5.902 9.438 1.00 93.62 89 ALA A CA 1
ATOM 690 C C . ALA A 1 89 ? 7.969 -4.570 10.202 1.00 93.62 89 ALA A C 1
ATOM 692 O O . ALA A 1 89 ? 7.792 -4.562 11.419 1.00 93.62 89 ALA A O 1
ATOM 693 N N . SER A 1 90 ? 8.070 -3.444 9.489 1.00 93.81 90 SER A N 1
ATOM 694 C CA . SER A 1 90 ? 8.031 -2.102 10.080 1.00 93.81 90 SER A CA 1
ATOM 695 C C . SER A 1 90 ? 6.667 -1.792 10.707 1.00 93.81 90 SER A C 1
ATOM 697 O O . SER A 1 90 ? 6.601 -1.330 11.845 1.00 93.81 90 SER A O 1
ATOM 699 N N . LEU A 1 91 ? 5.565 -2.107 10.018 1.00 93.19 91 LEU A N 1
ATOM 700 C CA . LEU A 1 91 ? 4.208 -1.951 10.553 1.00 93.19 91 LEU A CA 1
ATOM 701 C C . LEU A 1 91 ? 3.967 -2.834 11.781 1.00 93.19 91 LEU A C 1
ATOM 703 O O . LEU A 1 91 ? 3.390 -2.369 12.763 1.00 93.19 91 LEU A O 1
ATOM 707 N N . LEU A 1 92 ? 4.429 -4.086 11.753 1.00 92.31 92 LEU A N 1
ATOM 708 C CA . LEU A 1 92 ? 4.326 -4.998 12.894 1.00 92.31 92 LEU A CA 1
ATOM 709 C C . LEU A 1 92 ? 5.153 -4.510 14.088 1.00 92.31 92 LEU A C 1
ATOM 711 O O . LEU A 1 92 ? 4.658 -4.546 15.213 1.00 92.31 92 LEU A O 1
ATOM 715 N N . ALA A 1 93 ? 6.366 -4.002 13.856 1.00 92.06 93 ALA A N 1
ATOM 716 C CA . ALA A 1 93 ? 7.196 -3.411 14.901 1.00 92.06 93 ALA A CA 1
ATOM 717 C C . ALA A 1 93 ? 6.507 -2.195 15.541 1.00 92.06 93 ALA A C 1
ATOM 719 O O . ALA A 1 93 ? 6.406 -2.123 16.766 1.00 92.06 93 ALA A O 1
ATOM 720 N N . ILE A 1 94 ? 5.949 -1.285 14.733 1.00 91.81 94 ILE A N 1
ATOM 721 C CA . ILE A 1 94 ? 5.181 -0.128 15.223 1.00 91.81 94 ILE A CA 1
ATOM 722 C C . ILE A 1 94 ? 3.960 -0.592 16.026 1.00 91.81 94 ILE A C 1
ATOM 724 O O . ILE A 1 94 ? 3.719 -0.099 17.130 1.00 91.81 94 ILE A O 1
ATOM 728 N N . ALA A 1 95 ? 3.196 -1.558 15.510 1.00 89.94 95 ALA A N 1
ATOM 729 C CA . ALA A 1 95 ? 2.013 -2.086 16.186 1.00 89.94 95 ALA A CA 1
ATOM 730 C C . ALA A 1 95 ? 2.358 -2.753 17.528 1.00 89.94 95 ALA A C 1
ATOM 732 O O . ALA A 1 95 ? 1.615 -2.622 18.502 1.00 89.94 95 ALA A O 1
ATOM 733 N N . TRP A 1 96 ? 3.501 -3.438 17.597 1.00 90.31 96 TRP A N 1
ATOM 734 C CA . TRP A 1 96 ? 3.991 -4.076 18.815 1.00 90.31 96 TRP A CA 1
ATOM 735 C C . TRP A 1 96 ? 4.477 -3.055 19.852 1.00 90.31 96 TRP A C 1
ATOM 737 O O . TRP A 1 96 ? 4.044 -3.119 21.002 1.00 90.31 96 TRP A O 1
ATOM 747 N N . ILE A 1 97 ? 5.282 -2.064 19.446 1.00 91.50 97 ILE A N 1
ATOM 748 C CA . ILE A 1 97 ? 5.767 -0.982 20.326 1.00 91.50 97 ILE A CA 1
ATOM 749 C C . ILE A 1 97 ? 4.593 -0.183 20.905 1.00 91.50 97 ILE A C 1
ATOM 751 O O . ILE A 1 97 ? 4.555 0.110 22.098 1.00 91.50 97 ILE A O 1
ATOM 755 N N . THR A 1 98 ? 3.596 0.122 20.074 1.00 89.06 98 THR A N 1
ATOM 756 C CA . THR A 1 98 ? 2.376 0.832 20.496 1.00 89.06 98 THR A CA 1
ATOM 757 C C . THR A 1 98 ? 1.384 -0.055 21.253 1.00 89.06 98 THR A C 1
ATOM 759 O O . THR A 1 98 ? 0.346 0.438 21.689 1.00 89.06 98 THR A O 1
ATOM 762 N N . LYS A 1 99 ? 1.672 -1.359 21.403 1.00 87.25 99 LYS A N 1
ATOM 763 C CA . LYS A 1 99 ? 0.775 -2.377 21.980 1.00 87.25 99 LYS A CA 1
ATOM 764 C C . LYS A 1 99 ? -0.630 -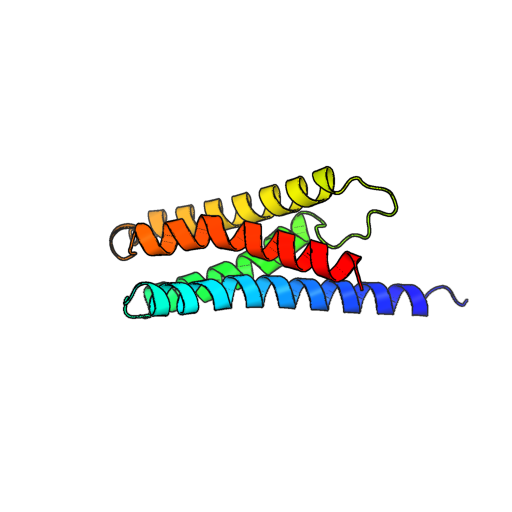2.372 21.357 1.00 87.25 99 LYS A C 1
ATOM 766 O O . LYS A 1 99 ? -1.613 -2.723 22.004 1.00 87.25 99 LYS A O 1
ATOM 771 N N . SER A 1 100 ? -0.732 -1.994 20.085 1.00 83.56 100 SER A N 1
ATOM 772 C CA . SER A 1 100 ? -2.002 -1.837 19.365 1.00 83.56 100 SER A CA 1
ATOM 773 C C . SER A 1 100 ? -2.438 -3.097 18.613 1.00 83.56 100 SER A C 1
ATOM 775 O O . SER A 1 100 ? -3.509 -3.117 18.011 1.00 83.56 100 SER A O 1
ATOM 777 N N . THR A 1 101 ? -1.664 -4.185 18.680 1.00 78.12 101 THR A N 1
ATOM 778 C CA . THR A 1 101 ? -1.948 -5.452 17.978 1.00 78.12 101 THR A CA 1
ATOM 779 C C . THR A 1 101 ? -3.307 -6.069 18.329 1.00 78.12 101 THR A C 1
ATOM 781 O O . THR A 1 101 ? -3.885 -6.759 17.494 1.00 78.12 101 THR A O 1
ATOM 784 N N . GLY A 1 102 ? -3.842 -5.805 19.527 1.00 81.50 102 GLY A N 1
ATOM 785 C CA . GLY A 1 102 ? -5.168 -6.272 19.954 1.00 81.50 102 GLY A CA 1
ATOM 786 C C . GLY A 1 102 ? -6.349 -5.475 19.387 1.00 81.50 102 GLY A C 1
ATOM 787 O O . GLY A 1 102 ? -7.477 -5.952 19.438 1.00 81.50 102 GLY A O 1
ATOM 788 N N . ILE A 1 103 ? -6.102 -4.280 18.843 1.00 86.00 103 ILE A N 1
ATOM 789 C CA . ILE A 1 103 ? -7.140 -3.379 18.313 1.00 86.00 103 ILE A CA 1
ATOM 790 C C . ILE A 1 103 ? -7.532 -3.782 16.884 1.00 86.00 103 ILE A C 1
ATOM 792 O O . ILE A 1 103 ? -8.659 -3.556 16.443 1.00 86.00 103 ILE A O 1
ATOM 796 N N . TYR A 1 104 ? -6.601 -4.389 16.149 1.00 87.31 104 TYR A N 1
ATOM 797 C CA . TYR A 1 104 ? -6.805 -4.761 14.758 1.00 87.31 104 TYR A CA 1
ATOM 798 C C . TYR A 1 104 ? -7.452 -6.139 14.613 1.00 87.31 104 TYR A C 1
ATOM 800 O O . TYR A 1 104 ? -7.078 -7.115 15.266 1.00 87.31 104 TYR A O 1
ATOM 808 N N . SER A 1 105 ? -8.369 -6.251 13.653 1.00 90.56 105 SER A N 1
ATOM 809 C CA . SER A 1 105 ? -8.887 -7.539 13.211 1.00 90.56 105 SER A CA 1
ATOM 810 C C . SER A 1 105 ? -7.785 -8.302 12.482 1.00 90.56 105 SER A C 1
ATOM 812 O O . SER A 1 105 ? -7.358 -7.920 11.389 1.00 90.56 105 SER A O 1
ATOM 814 N N . ARG A 1 106 ? -7.359 -9.426 13.070 1.00 90.06 106 ARG A N 1
ATOM 815 C CA . ARG A 1 106 ? -6.335 -10.317 12.498 1.00 90.06 106 ARG A CA 1
ATOM 816 C C . ARG A 1 106 ? -6.697 -10.782 11.088 1.00 90.06 106 ARG A C 1
ATOM 818 O O . ARG A 1 106 ? -5.810 -10.930 10.257 1.00 90.06 106 ARG A O 1
ATOM 825 N N . LYS A 1 107 ? -7.994 -10.975 10.812 1.00 92.50 107 LYS A N 1
ATOM 826 C CA . LYS A 1 107 ?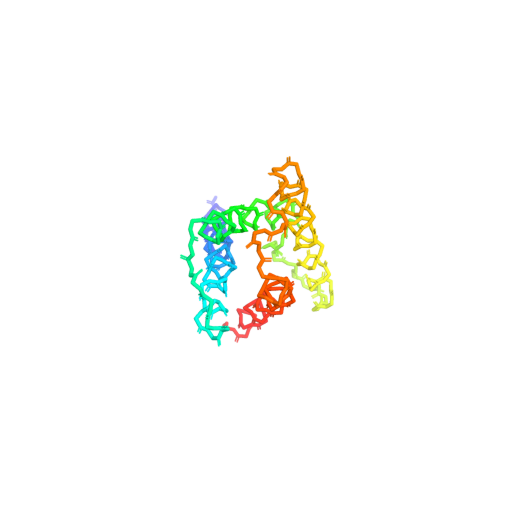 -8.489 -11.383 9.489 1.00 92.50 107 LYS A CA 1
ATOM 827 C C . LYS A 1 107 ? -8.241 -10.298 8.442 1.00 92.50 107 LYS A C 1
ATOM 829 O O . LYS A 1 107 ? -7.700 -10.599 7.388 1.00 92.50 107 LYS A O 1
ATOM 834 N N . ILE A 1 108 ? -8.593 -9.048 8.747 1.00 93.31 108 ILE A N 1
ATOM 835 C CA . ILE A 1 108 ? -8.452 -7.934 7.797 1.00 93.31 108 ILE A CA 1
ATOM 836 C C . ILE A 1 108 ? -6.993 -7.585 7.573 1.00 93.31 108 ILE A C 1
ATOM 838 O O . ILE A 1 108 ? -6.557 -7.494 6.432 1.00 93.31 108 ILE A O 1
ATOM 842 N N . VAL A 1 109 ? -6.229 -7.425 8.651 1.00 92.75 109 VAL A N 1
ATOM 843 C CA . VAL A 1 109 ? -4.810 -7.079 8.539 1.00 92.75 109 VAL A CA 1
ATOM 844 C C . VAL A 1 109 ? -4.025 -8.219 7.888 1.00 92.75 109 VAL A C 1
ATOM 846 O O . VAL A 1 109 ? -3.187 -7.964 7.031 1.00 92.75 109 VAL A O 1
ATOM 849 N N . GLY A 1 110 ? -4.341 -9.477 8.214 1.00 92.69 110 GLY A N 1
ATOM 850 C CA . GLY A 1 110 ? -3.760 -10.641 7.543 1.00 92.69 110 GLY A CA 1
ATOM 851 C C . GLY A 1 110 ? -4.088 -10.682 6.049 1.00 92.69 110 GLY A C 1
ATOM 852 O O . GLY A 1 110 ? -3.186 -10.858 5.234 1.00 92.69 110 GLY A O 1
ATOM 853 N N . ALA A 1 111 ? -5.350 -10.445 5.675 1.00 94.31 111 ALA A N 1
ATOM 854 C CA . ALA A 1 111 ? -5.744 -10.339 4.273 1.00 94.31 111 ALA A CA 1
ATOM 855 C C . ALA A 1 111 ? -5.010 -9.190 3.571 1.00 94.31 111 ALA A C 1
ATOM 857 O O . ALA A 1 111 ? -4.484 -9.383 2.482 1.00 94.31 111 ALA A O 1
ATOM 858 N N . TRP A 1 112 ? -4.891 -8.025 4.208 1.00 95.19 112 TRP A N 1
ATOM 859 C CA . TRP A 1 112 ? -4.166 -6.882 3.6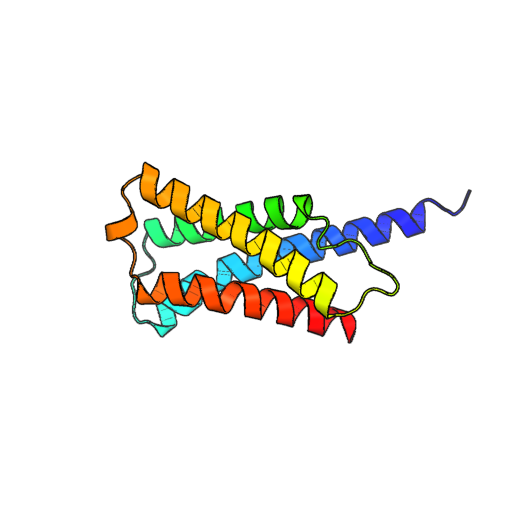56 1.00 95.19 112 TRP A CA 1
ATOM 860 C C . TRP A 1 112 ? -2.682 -7.187 3.436 1.00 95.19 112 TRP A C 1
ATOM 862 O O . TRP A 1 112 ? -2.144 -6.840 2.385 1.00 95.19 112 TRP A O 1
ATOM 872 N N . PHE A 1 113 ? -2.039 -7.916 4.355 1.00 93.62 113 PHE A N 1
ATOM 873 C CA . PHE A 1 113 ? -0.651 -8.355 4.195 1.00 93.62 113 PHE A CA 1
ATOM 874 C C . PHE A 1 113 ? -0.419 -9.304 3.019 1.00 93.62 113 PHE A C 1
ATOM 876 O O . PHE A 1 113 ? 0.672 -9.292 2.451 1.00 93.62 113 PHE A O 1
ATOM 883 N N . VAL A 1 114 ? -1.425 -10.099 2.648 1.00 94.56 114 VAL A N 1
ATOM 884 C CA . VAL A 1 114 ? -1.347 -11.058 1.535 1.00 94.56 114 VAL A CA 1
ATOM 885 C C . VAL A 1 114 ? -1.789 -10.431 0.214 1.00 94.56 114 VAL A C 1
ATOM 887 O O . VAL A 1 114 ? -1.153 -10.645 -0.813 1.00 94.56 114 VAL A O 1
ATOM 890 N N . VAL A 1 115 ? -2.856 -9.633 0.222 1.00 94.25 115 VAL A N 1
ATOM 891 C CA . VAL A 1 115 ? -3.430 -9.034 -0.991 1.00 94.25 115 VAL A CA 1
ATOM 892 C C . VAL A 1 115 ? -2.556 -7.899 -1.521 1.00 94.25 115 VAL A C 1
ATOM 894 O O . VAL A 1 115 ? -2.391 -7.790 -2.731 1.00 94.25 115 VAL A O 1
ATOM 897 N N . SER A 1 116 ? -1.941 -7.095 -0.650 1.00 93.38 116 SER A N 1
ATOM 898 C CA . SER A 1 116 ? -1.068 -5.986 -1.067 1.00 93.38 116 SER A CA 1
ATOM 899 C C . SER A 1 116 ? 0.093 -6.405 -1.981 1.00 93.38 116 SER A C 1
ATOM 901 O O . SER A 1 116 ? 0.202 -5.837 -3.066 1.00 93.38 116 SER A O 1
ATOM 903 N N . PRO A 1 117 ? 0.936 -7.405 -1.648 1.00 91.81 117 PRO A N 1
ATOM 904 C CA . PRO A 1 117 ? 2.031 -7.807 -2.529 1.00 91.81 117 PRO A CA 1
ATOM 905 C C . PRO A 1 117 ? 1.524 -8.413 -3.841 1.00 91.81 117 PRO A C 1
ATOM 907 O O . PRO A 1 117 ? 2.145 -8.203 -4.879 1.00 91.81 117 PRO A O 1
ATOM 910 N N . LEU A 1 118 ? 0.386 -9.117 -3.825 1.00 93.00 118 LEU A N 1
ATOM 911 C CA . LEU A 1 118 ? -0.235 -9.642 -5.045 1.00 93.00 118 LEU A CA 1
ATOM 912 C C . LEU A 1 118 ? -0.726 -8.511 -5.956 1.00 93.00 118 LEU A C 1
ATOM 914 O O . LEU A 1 118 ? -0.512 -8.561 -7.166 1.00 93.00 118 LEU A O 1
ATOM 918 N N . ALA A 1 119 ? -1.342 -7.478 -5.381 1.00 92.75 119 ALA A N 1
ATOM 919 C CA . ALA A 1 119 ? -1.817 -6.315 -6.116 1.00 92.75 119 ALA A CA 1
ATOM 920 C C . ALA A 1 119 ? -0.655 -5.499 -6.708 1.00 92.75 119 ALA A C 1
ATOM 922 O O . ALA A 1 119 ? -0.717 -5.120 -7.874 1.00 92.75 119 ALA A O 1
ATOM 923 N N . LEU A 1 120 ? 0.429 -5.303 -5.948 1.00 90.06 120 LEU A N 1
ATOM 924 C CA . LEU A 1 120 ? 1.651 -4.642 -6.423 1.00 90.06 120 LEU A CA 1
ATOM 925 C C . LEU A 1 120 ? 2.280 -5.402 -7.599 1.00 90.06 120 LEU A C 1
ATOM 927 O O . LEU A 1 120 ? 2.582 -4.820 -8.638 1.00 90.06 120 LEU A O 1
ATOM 931 N N . MET A 1 121 ? 2.408 -6.728 -7.487 1.00 89.50 121 MET A N 1
ATOM 932 C CA . MET A 1 121 ? 2.884 -7.556 -8.601 1.00 89.50 121 MET A CA 1
ATOM 933 C C . MET A 1 121 ? 1.980 -7.461 -9.830 1.00 89.50 121 MET A C 1
ATOM 935 O O . MET A 1 121 ? 2.485 -7.430 -10.952 1.00 89.50 121 MET A O 1
ATOM 939 N N . ALA A 1 122 ? 0.660 -7.442 -9.635 1.00 89.62 122 ALA A N 1
ATOM 940 C CA . ALA A 1 122 ? -0.300 -7.329 -10.725 1.00 89.62 122 ALA A CA 1
ATOM 941 C C . ALA A 1 122 ? -0.197 -5.971 -11.435 1.00 89.62 122 ALA A C 1
ATOM 943 O O . ALA A 1 122 ? -0.219 -5.940 -12.665 1.00 89.62 122 ALA A O 1
ATOM 944 N N . LEU A 1 123 ? -0.023 -4.878 -10.683 1.00 88.69 123 LEU A N 1
ATOM 945 C CA . LEU A 1 123 ? 0.171 -3.536 -11.234 1.00 88.69 123 LEU A CA 1
ATOM 946 C C . LEU A 1 123 ? 1.443 -3.469 -12.092 1.00 88.69 123 LEU A C 1
ATOM 948 O O . LEU A 1 123 ? 1.372 -3.127 -13.269 1.00 88.69 123 LEU A O 1
ATOM 952 N N . HIS A 1 124 ? 2.573 -3.937 -11.560 1.00 84.62 124 HIS A N 1
ATOM 953 C CA . HIS A 1 124 ? 3.839 -4.013 -12.300 1.00 84.62 124 HIS A CA 1
ATOM 954 C C . HIS A 1 124 ? 3.762 -4.925 -13.539 1.00 84.62 124 HIS A C 1
ATOM 956 O O . HIS A 1 124 ? 4.383 -4.672 -14.575 1.00 84.62 124 HIS A O 1
ATOM 962 N N . ALA A 1 125 ? 3.007 -6.026 -13.457 1.00 84.12 125 ALA A N 1
ATOM 963 C CA . ALA A 1 125 ? 2.791 -6.915 -14.594 1.00 84.12 125 ALA A CA 1
ATOM 964 C C . ALA A 1 125 ? 1.919 -6.270 -15.684 1.00 84.12 125 ALA A C 1
ATOM 966 O O . ALA A 1 125 ? 2.127 -6.563 -16.863 1.00 84.12 125 ALA A O 1
ATOM 967 N N . LEU A 1 126 ? 0.961 -5.418 -15.306 1.00 84.25 126 LEU A N 1
ATOM 968 C CA . LEU A 1 126 ? 0.111 -4.672 -16.233 1.00 84.25 126 LEU A CA 1
ATOM 969 C C . LEU A 1 126 ? 0.906 -3.588 -16.961 1.00 84.25 126 LEU A C 1
ATOM 971 O O . LEU A 1 126 ? 0.827 -3.506 -18.181 1.00 84.25 126 LEU A O 1
ATOM 975 N N . GLU A 1 127 ? 1.720 -2.820 -16.239 1.00 78.31 127 GLU A N 1
ATOM 976 C CA . GLU A 1 127 ? 2.550 -1.753 -16.815 1.00 78.31 127 GLU A CA 1
ATOM 977 C C . GLU A 1 127 ? 3.551 -2.270 -17.845 1.00 78.31 127 GLU A C 1
ATOM 979 O O . GLU A 1 127 ? 3.840 -1.588 -18.817 1.00 78.31 127 GLU A O 1
ATOM 984 N N . ARG A 1 128 ? 4.041 -3.505 -17.693 1.00 72.25 128 ARG A N 1
ATOM 985 C CA . ARG A 1 128 ? 4.897 -4.128 -18.712 1.00 72.25 128 ARG A CA 1
ATOM 986 C C . ARG A 1 128 ? 4.186 -4.507 -20.006 1.00 72.25 128 ARG A C 1
ATOM 988 O O . ARG A 1 128 ? 4.869 -4.781 -20.990 1.00 72.25 128 ARG A O 1
ATOM 995 N N . LYS A 1 129 ? 2.858 -4.628 -19.992 1.00 66.38 129 LYS A N 1
ATOM 996 C CA . LYS A 1 129 ? 2.070 -4.966 -21.185 1.00 66.38 129 LYS A CA 1
ATOM 997 C C . LYS A 1 129 ? 1.668 -3.732 -21.995 1.00 66.38 129 LYS A C 1
ATOM 999 O O . LYS A 1 129 ? 1.236 -3.912 -23.131 1.00 66.38 129 LYS A O 1
ATOM 1004 N N . VAL A 1 130 ? 1.760 -2.541 -21.402 1.00 59.66 130 VAL A N 1
ATOM 1005 C CA . VAL A 1 130 ? 1.414 -1.245 -22.007 1.00 59.66 130 VAL A CA 1
ATOM 1006 C C . VAL A 1 130 ? 2.653 -0.638 -22.653 1.00 59.66 130 VAL A C 1
ATOM 1008 O O . VAL A 1 130 ? 2.521 -0.157 -23.798 1.00 59.66 130 VAL A O 1
#